Protein AF-V5GX13-F1 (afdb_monomer_lite)

Radius of gyration: 26.78 Å; chains: 1; bounding box: 47×74×69 Å

Foldseek 3Di:
DDPPVVVVVLVVVLVVQVPPDPDPDDPSDDPPPPPPPPDDDDDDDPDPDPDPDDDDDPDDDDDVVVVPPPPPPPPVVVVVPPPCDPPDPLLDDDPVNVVVLVVCCVVQVVDPVSNVLSVLLVVLLVCLLCLVVVPVVDPPCNVVSVVVNVVSVVVCVVVVRDHDCSSVD

Structure (mmCIF, N/CA/C/O backbone):
data_AF-V5GX13-F1
#
_entry.id   AF-V5GX13-F1
#
loop_
_atom_site.group_PDB
_atom_site.id
_atom_site.type_symbol
_atom_site.label_atom_id
_atom_site.label_alt_id
_atom_site.label_comp_id
_atom_site.label_asym_id
_atom_site.label_entity_id
_atom_site.label_seq_id
_atom_site.pdbx_PDB_ins_code
_atom_site.Cartn_x
_atom_site.Cartn_y
_atom_site.Cartn_z
_atom_site.occupancy
_atom_site.B_iso_or_equiv
_atom_site.auth_seq_id
_atom_site.auth_comp_id
_atom_site.auth_asym_id
_atom_site.auth_atom_id
_atom_site.pdbx_PDB_model_num
ATOM 1 N N . VAL A 1 1 ? 31.545 31.799 19.865 1.00 41.53 1 VAL A N 1
ATOM 2 C CA . VAL A 1 1 ? 30.986 33.167 19.862 1.00 41.53 1 VAL A CA 1
ATOM 3 C C . VAL A 1 1 ? 29.499 33.003 20.093 1.00 41.53 1 VAL A C 1
ATOM 5 O O . VAL A 1 1 ? 28.864 32.338 19.288 1.00 41.53 1 VAL A O 1
ATOM 8 N N . ALA A 1 2 ? 29.009 33.396 21.268 1.00 42.44 2 ALA A N 1
ATOM 9 C CA . ALA A 1 2 ? 27.602 33.250 21.622 1.00 42.44 2 ALA A CA 1
ATOM 10 C C . ALA A 1 2 ? 26.800 34.301 20.849 1.00 42.44 2 ALA A C 1
ATOM 12 O O . ALA A 1 2 ? 27.138 35.479 20.905 1.00 42.44 2 ALA A O 1
ATOM 13 N N . ASP A 1 3 ? 25.784 33.855 20.116 1.00 53.47 3 ASP A N 1
ATOM 14 C CA . ASP A 1 3 ? 24.872 34.690 19.332 1.00 53.47 3 ASP A CA 1
ATOM 15 C C . ASP A 1 3 ? 23.857 35.364 20.276 1.00 53.47 3 ASP A C 1
ATOM 17 O O . ASP A 1 3 ? 22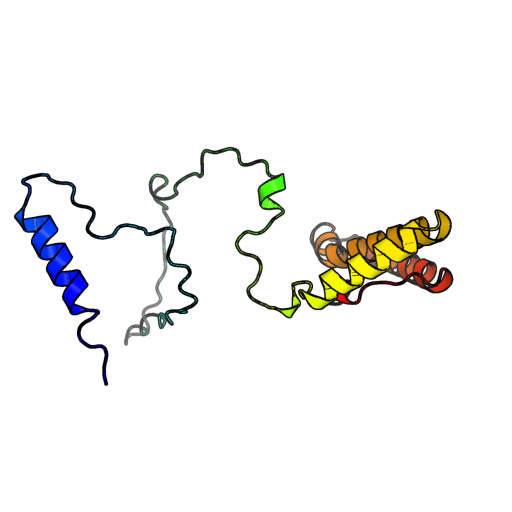.676 35.029 20.319 1.00 53.47 3 ASP A O 1
ATOM 21 N N . GLY A 1 4 ? 24.375 36.210 21.172 1.00 54.03 4 GLY A N 1
ATOM 22 C CA . GLY A 1 4 ? 23.602 36.917 22.196 1.00 54.03 4 GLY A CA 1
ATOM 23 C C . GLY A 1 4 ? 22.829 38.124 21.659 1.00 54.03 4 GLY A C 1
ATOM 24 O O . GLY A 1 4 ? 21.937 38.613 22.344 1.00 54.03 4 GLY A O 1
ATOM 25 N N . ASP A 1 5 ? 23.129 38.565 20.435 1.00 55.28 5 ASP A N 1
ATOM 26 C CA . ASP A 1 5 ? 22.542 39.769 19.832 1.00 55.28 5 ASP A CA 1
ATOM 27 C C . ASP A 1 5 ? 21.218 39.499 19.113 1.00 55.28 5 ASP A C 1
ATOM 29 O O . ASP A 1 5 ? 20.381 40.392 18.990 1.00 55.28 5 ASP A O 1
ATOM 33 N N . GLN A 1 6 ? 20.969 38.261 18.680 1.00 59.06 6 GLN A N 1
ATOM 34 C CA . GLN A 1 6 ? 19.770 37.951 17.899 1.00 59.06 6 GLN A CA 1
ATOM 35 C C . GLN A 1 6 ? 18.479 38.027 18.729 1.00 59.06 6 GLN A C 1
ATOM 37 O O . GLN A 1 6 ? 17.411 38.305 18.190 1.00 59.06 6 GLN A O 1
ATOM 42 N N . GLY A 1 7 ? 18.578 37.823 20.048 1.00 58.56 7 GLY A N 1
ATOM 43 C CA . GLY A 1 7 ? 17.458 38.013 20.969 1.00 58.56 7 GLY A CA 1
ATOM 44 C C . GLY A 1 7 ? 17.131 39.484 21.231 1.00 58.56 7 GLY A C 1
ATOM 45 O O . GLY A 1 7 ? 15.966 39.801 21.436 1.00 58.56 7 GLY A O 1
ATOM 46 N N . LEU A 1 8 ? 18.130 40.373 21.199 1.00 66.81 8 LEU A N 1
ATOM 47 C CA . LEU A 1 8 ? 17.971 41.798 21.513 1.00 66.81 8 LEU A CA 1
ATOM 48 C C . LEU A 1 8 ? 17.324 42.575 20.360 1.00 66.81 8 LEU A C 1
ATOM 50 O O . LEU A 1 8 ? 16.446 43.395 20.607 1.00 66.81 8 LEU A O 1
ATOM 54 N N . ALA A 1 9 ? 17.652 42.219 19.115 1.00 69.69 9 ALA A N 1
ATOM 55 C CA . ALA A 1 9 ? 17.077 42.844 17.922 1.00 69.69 9 ALA A CA 1
ATOM 56 C C . ALA A 1 9 ? 15.538 42.744 17.858 1.00 69.69 9 ALA A C 1
ATOM 58 O O . ALA A 1 9 ? 14.874 43.669 17.400 1.00 69.69 9 ALA A O 1
ATOM 59 N N . PHE A 1 10 ? 14.957 41.648 18.364 1.00 67.88 10 PHE A N 1
ATOM 60 C CA . PHE A 1 10 ? 13.501 41.486 18.452 1.00 67.88 10 PHE A CA 1
ATOM 61 C C . PHE A 1 10 ? 12.858 42.494 19.415 1.00 67.88 10 PHE A C 1
ATOM 63 O O . PHE A 1 10 ? 11.779 43.023 19.143 1.00 67.88 10 PHE A O 1
ATOM 70 N N . PHE A 1 11 ? 13.504 42.754 20.555 1.00 75.62 11 PHE A N 1
ATOM 71 C CA . PHE A 1 11 ? 12.987 43.711 21.530 1.00 75.62 11 PHE A CA 1
ATOM 72 C C . PHE A 1 11 ? 13.096 45.141 21.007 1.00 75.62 11 PHE A C 1
ATOM 74 O O . PHE A 1 11 ? 12.146 45.902 21.182 1.00 75.62 11 PHE A O 1
ATOM 81 N N . ASP A 1 12 ? 14.185 45.473 20.312 1.00 77.25 12 ASP A N 1
ATOM 82 C CA . ASP A 1 12 ? 14.349 46.776 19.663 1.00 77.25 12 ASP A CA 1
ATOM 83 C C . ASP A 1 12 ? 13.248 47.019 18.612 1.00 77.25 12 ASP A C 1
ATOM 85 O O . ASP A 1 12 ? 12.600 48.066 18.631 1.00 77.25 12 ASP A O 1
ATOM 89 N N . GLU A 1 13 ? 12.937 46.017 17.778 1.00 71.94 13 GLU A N 1
ATOM 90 C CA . GLU A 1 13 ? 11.855 46.083 16.780 1.00 71.94 13 GLU A CA 1
ATOM 91 C C . GLU A 1 13 ? 10.467 46.243 17.432 1.00 71.94 13 GLU A C 1
ATOM 93 O O . GLU A 1 13 ? 9.626 47.014 16.962 1.00 71.94 13 GLU A O 1
ATOM 98 N N . CYS A 1 14 ? 10.219 45.555 18.553 1.00 70.31 14 CYS A N 1
ATOM 99 C CA . CYS A 1 14 ? 8.971 45.699 19.307 1.00 70.31 14 CYS A CA 1
ATOM 100 C C . CYS A 1 14 ? 8.823 47.098 19.918 1.00 70.31 14 CYS A C 1
ATOM 102 O O . CYS A 1 14 ? 7.723 47.653 19.913 1.00 70.31 14 CYS A O 1
ATOM 104 N N . ILE A 1 15 ? 9.911 47.665 20.448 1.00 74.88 15 ILE A N 1
ATOM 105 C CA . ILE A 1 15 ? 9.920 49.010 21.035 1.00 74.88 15 ILE A CA 1
ATOM 106 C C . ILE A 1 15 ? 9.646 50.058 19.951 1.00 74.88 15 ILE A C 1
ATOM 108 O O . ILE A 1 15 ? 8.826 50.952 20.167 1.00 74.88 15 ILE A O 1
ATOM 112 N N . GLU A 1 16 ? 10.257 49.920 18.772 1.00 71.88 16 GLU A N 1
ATOM 113 C CA . GLU A 1 16 ? 10.028 50.815 17.634 1.00 71.88 16 GLU A CA 1
ATOM 114 C C . GLU A 1 16 ? 8.569 50.757 17.143 1.00 71.88 16 GLU A C 1
ATOM 116 O O . GLU A 1 16 ? 7.937 51.798 16.947 1.00 71.88 16 GLU A O 1
ATOM 121 N N . LYS A 1 17 ? 7.981 49.553 17.046 1.00 66.94 17 LYS A N 1
ATOM 122 C CA . LYS A 1 17 ? 6.566 49.357 16.665 1.00 66.94 17 LYS A CA 1
ATOM 123 C C . LYS A 1 17 ? 5.579 49.975 17.664 1.00 66.94 17 LYS A C 1
ATOM 125 O O . LYS A 1 17 ? 4.521 50.443 17.252 1.00 66.94 17 LYS A O 1
ATOM 130 N N . ILE A 1 18 ? 5.908 49.983 18.958 1.00 65.88 18 ILE A N 1
ATOM 131 C CA . ILE A 1 18 ? 5.067 50.580 20.012 1.00 65.88 18 ILE A CA 1
ATOM 132 C C . ILE A 1 18 ? 5.207 52.109 20.042 1.00 65.88 18 ILE A C 1
ATOM 134 O O . ILE A 1 18 ? 4.234 52.803 20.323 1.00 65.88 18 ILE A O 1
ATOM 138 N N . GLY A 1 19 ? 6.396 52.643 19.749 1.00 61.94 19 GLY A N 1
ATOM 139 C CA . GLY A 1 19 ? 6.674 54.079 19.838 1.00 61.94 19 GLY A CA 1
ATOM 140 C C . GLY A 1 19 ? 6.063 54.935 18.724 1.00 61.94 19 GLY A C 1
ATOM 141 O O . GLY A 1 19 ? 5.969 56.149 18.892 1.00 61.94 19 GLY A O 1
ATOM 142 N N . ASN A 1 20 ? 5.661 54.334 17.599 1.00 60.34 20 ASN A N 1
ATOM 143 C CA . ASN A 1 20 ? 5.332 55.083 16.383 1.00 60.34 20 ASN A CA 1
ATOM 144 C C . ASN A 1 20 ? 3.827 55.245 16.078 1.00 60.34 20 ASN A C 1
ATOM 146 O O . ASN A 1 20 ? 3.512 55.939 15.117 1.00 60.34 20 ASN A O 1
ATOM 150 N N . ASP A 1 21 ? 2.885 54.654 16.830 1.00 53.50 21 ASP A N 1
ATOM 151 C CA . ASP A 1 21 ? 1.460 54.836 16.492 1.00 53.50 21 ASP A CA 1
ATOM 152 C C . ASP A 1 21 ? 0.474 54.600 17.652 1.00 53.50 21 ASP A C 1
ATOM 154 O O . ASP A 1 21 ? 0.409 53.510 18.228 1.00 53.50 21 ASP A O 1
ATOM 158 N N . GLU A 1 22 ? -0.361 55.610 17.919 1.00 56.91 22 GLU A N 1
ATOM 159 C CA . GLU A 1 22 ? -1.518 55.610 18.831 1.00 56.91 22 GLU A CA 1
ATOM 160 C C . GLU A 1 22 ? -2.671 54.749 18.258 1.00 56.91 22 GLU A C 1
ATOM 162 O O . GLU A 1 22 ? -3.757 55.243 17.949 1.00 56.91 22 GLU A O 1
ATOM 167 N N . ALA A 1 23 ? -2.449 53.444 18.074 1.00 52.00 23 ALA A N 1
ATOM 168 C CA . ALA A 1 23 ? -3.469 52.501 17.607 1.00 52.00 23 ALA A CA 1
ATOM 169 C C . ALA A 1 23 ? -3.550 51.254 18.517 1.00 52.00 23 ALA A C 1
ATOM 171 O O . ALA A 1 23 ? -2.532 50.623 18.801 1.00 52.00 23 ALA A O 1
ATOM 172 N N . PRO A 1 24 ? -4.750 50.821 18.957 1.00 52.81 24 PRO A N 1
ATOM 173 C CA . PRO A 1 24 ? -4.907 49.831 20.030 1.00 52.81 24 PRO A CA 1
ATOM 174 C C . PRO A 1 24 ? -4.731 48.361 19.594 1.00 52.81 24 PRO A C 1
ATOM 176 O O . PRO A 1 24 ? -5.173 47.455 20.300 1.00 52.81 24 PRO A O 1
ATOM 179 N N . THR A 1 25 ? -4.110 48.074 18.445 1.00 56.03 25 THR A N 1
ATOM 180 C CA . THR A 1 25 ? -3.977 46.693 17.938 1.00 56.03 25 THR A CA 1
ATOM 181 C C . THR A 1 25 ? -2.635 46.425 17.259 1.00 56.03 25 THR A C 1
ATOM 183 O O . THR A 1 25 ? -2.590 45.990 16.109 1.00 56.03 25 THR A O 1
ATOM 186 N N . HIS A 1 26 ? -1.528 46.632 17.968 1.00 57.22 26 HIS A N 1
ATOM 187 C CA . HIS A 1 26 ? -0.219 46.164 17.508 1.00 57.22 26 HIS A CA 1
ATOM 188 C C . HIS A 1 26 ? -0.047 44.683 17.866 1.00 57.22 26 HIS A C 1
ATOM 190 O O . HIS A 1 26 ? 0.237 44.321 19.007 1.00 57.22 26 HIS A O 1
ATOM 196 N N . ARG A 1 27 ? -0.260 43.784 16.896 1.00 57.47 27 ARG A N 1
ATOM 197 C CA . ARG A 1 27 ? 0.142 42.373 17.032 1.00 57.47 27 ARG A CA 1
ATOM 198 C C . ARG A 1 27 ? 1.668 42.304 16.975 1.00 57.47 27 ARG A C 1
ATOM 200 O O . ARG A 1 27 ? 2.242 42.247 15.897 1.00 57.47 27 ARG A O 1
ATOM 207 N N . LEU A 1 28 ? 2.300 42.289 18.146 1.00 60.25 28 LEU A N 1
ATOM 208 C CA . LEU A 1 28 ? 3.759 42.178 18.294 1.00 60.25 28 LEU A CA 1
ATOM 209 C C . LEU A 1 28 ? 4.308 40.824 17.820 1.00 60.25 28 LEU A C 1
ATOM 211 O O . LEU A 1 28 ? 5.485 40.698 17.514 1.00 60.25 28 LEU A O 1
ATOM 215 N N . ILE A 1 29 ? 3.444 39.810 17.758 1.00 56.44 29 ILE A N 1
ATOM 216 C CA . ILE A 1 29 ? 3.785 38.470 17.291 1.00 56.44 29 ILE A CA 1
ATOM 217 C C . ILE A 1 29 ? 3.041 38.243 15.979 1.00 56.44 29 ILE A C 1
ATOM 219 O O . ILE A 1 29 ? 1.838 37.954 15.962 1.00 56.44 29 ILE A O 1
ATOM 223 N N . GLU A 1 30 ? 3.760 38.384 14.872 1.00 58.72 30 GLU A N 1
ATOM 224 C CA . GLU A 1 30 ? 3.298 37.893 13.582 1.00 58.72 30 GLU A CA 1
ATOM 225 C C . GLU A 1 30 ? 3.439 36.366 13.595 1.00 58.72 30 GLU A C 1
ATOM 227 O O . GLU A 1 30 ? 4.505 35.814 13.870 1.00 58.72 30 GLU A O 1
ATOM 232 N N . LEU A 1 31 ? 2.328 35.654 13.378 1.00 53.59 31 LEU A N 1
ATOM 233 C CA . LEU A 1 31 ? 2.339 34.201 13.229 1.00 53.59 31 LEU A CA 1
ATOM 234 C C . LEU A 1 31 ? 2.954 33.894 11.858 1.00 53.59 31 LEU A C 1
ATOM 236 O O . LEU A 1 31 ? 2.241 33.645 10.884 1.00 53.59 31 LEU A O 1
ATOM 240 N N . ASP A 1 32 ? 4.276 33.993 11.757 1.00 49.19 32 ASP A N 1
ATOM 241 C CA . ASP A 1 32 ? 4.973 33.770 10.504 1.00 49.19 32 ASP A CA 1
ATOM 242 C C . ASP A 1 32 ? 4.762 32.331 10.046 1.00 49.19 32 ASP A C 1
ATOM 244 O O . ASP A 1 32 ? 5.369 31.373 10.524 1.00 49.19 32 ASP A O 1
ATOM 248 N N . SER A 1 33 ? 3.902 32.183 9.044 1.00 47.66 33 SER A N 1
ATOM 249 C CA . SER A 1 33 ? 3.657 30.923 8.343 1.00 47.66 33 SER A CA 1
ATOM 250 C C . SER A 1 33 ? 4.852 30.452 7.492 1.00 47.66 33 SER A C 1
ATOM 252 O O . SER A 1 33 ? 4.726 29.488 6.734 1.00 47.66 33 SER A O 1
ATOM 254 N N . VAL A 1 34 ? 6.016 31.107 7.606 1.00 46.78 34 VAL A N 1
ATOM 255 C CA . VAL A 1 34 ? 7.179 30.919 6.723 1.00 46.78 34 VAL A CA 1
ATOM 256 C C . VAL A 1 34 ? 8.488 30.654 7.484 1.00 46.78 34 VAL A C 1
ATOM 258 O O . VAL A 1 34 ? 9.556 30.636 6.888 1.00 46.78 34 VAL A O 1
ATOM 261 N N . HIS A 1 35 ? 8.445 30.286 8.765 1.00 45.91 35 HIS A N 1
ATOM 262 C CA . HIS A 1 35 ? 9.615 29.687 9.414 1.00 45.91 35 HIS A CA 1
ATOM 263 C C . HIS A 1 35 ? 9.478 28.164 9.457 1.00 45.91 35 HIS A C 1
ATOM 265 O O . HIS A 1 35 ? 8.978 27.577 10.414 1.00 45.91 35 HIS A O 1
ATOM 271 N N . LYS A 1 36 ? 9.983 27.501 8.407 1.00 51.31 36 LYS A N 1
ATOM 272 C CA . LYS A 1 36 ? 10.411 26.092 8.467 1.00 51.31 36 LYS A CA 1
ATOM 273 C C . LYS A 1 36 ? 11.646 25.982 9.364 1.00 51.31 36 LYS A C 1
ATOM 275 O O . LYS A 1 36 ? 12.742 25.684 8.900 1.00 51.31 36 LYS A O 1
ATOM 280 N N . SER A 1 37 ? 11.479 26.285 10.641 1.00 51.00 37 SER A N 1
ATOM 281 C CA . SER A 1 37 ? 12.477 25.959 11.637 1.00 51.00 37 SER A CA 1
ATOM 282 C C . SER A 1 37 ? 12.250 24.501 12.023 1.00 51.00 37 SER A C 1
ATOM 284 O O . SER A 1 37 ? 11.310 24.191 12.746 1.00 51.00 37 SER A O 1
ATOM 286 N N . ASP A 1 38 ? 13.120 23.597 11.562 1.00 53.44 38 ASP A N 1
ATOM 287 C CA . ASP A 1 38 ? 13.242 22.221 12.089 1.00 53.44 38 ASP A CA 1
ATOM 288 C C . ASP A 1 38 ? 13.755 22.213 13.552 1.00 53.44 38 ASP A C 1
ATOM 290 O O . ASP A 1 38 ? 14.146 21.182 14.104 1.00 53.44 38 ASP A O 1
ATOM 294 N N . ARG A 1 39 ? 13.781 23.374 14.219 1.00 55.22 39 ARG A N 1
ATOM 295 C CA . ARG A 1 39 ? 14.140 23.500 15.623 1.00 55.22 39 ARG A CA 1
ATOM 296 C C . ARG A 1 39 ? 12.964 23.039 16.470 1.00 55.22 39 ARG A C 1
ATOM 298 O O . ARG A 1 39 ? 12.048 23.793 16.783 1.00 55.22 39 ARG A O 1
ATOM 305 N N . THR A 1 40 ? 13.024 21.775 16.865 1.00 65.25 40 THR A N 1
ATOM 306 C CA . THR A 1 40 ? 12.149 21.240 17.905 1.00 65.25 40 THR A CA 1
ATOM 307 C C . THR A 1 40 ? 12.478 21.963 19.210 1.00 65.25 40 THR A C 1
ATOM 309 O O . THR A 1 40 ? 13.568 21.796 19.756 1.00 65.25 40 THR A O 1
ATOM 312 N N . VAL A 1 41 ? 11.566 22.803 19.696 1.00 62.84 41 VAL A N 1
ATOM 313 C CA . VAL A 1 41 ? 11.669 23.377 21.041 1.00 62.84 41 VAL A CA 1
ATOM 314 C C . VAL A 1 41 ? 11.123 22.333 22.004 1.00 62.84 41 VAL A C 1
ATOM 316 O O . VAL A 1 41 ? 9.941 21.997 21.962 1.00 62.84 41 VAL A O 1
ATOM 319 N N . PHE A 1 42 ? 11.999 21.774 22.835 1.00 54.97 42 PHE A N 1
ATOM 320 C CA . PHE A 1 42 ? 11.593 20.843 23.877 1.00 54.97 42 PHE A CA 1
ATOM 321 C C . PHE A 1 42 ? 10.956 21.649 25.009 1.00 54.97 42 PHE A C 1
ATOM 323 O O . PHE A 1 42 ? 11.653 22.255 25.821 1.00 54.97 42 PHE A O 1
ATOM 330 N N . VAL A 1 43 ? 9.627 21.715 25.023 1.00 71.31 43 VAL A N 1
ATOM 331 C CA . VAL A 1 43 ? 8.887 22.279 26.152 1.00 71.31 43 VAL A CA 1
ATOM 332 C C . VAL A 1 43 ? 8.779 21.174 27.189 1.00 71.31 43 VAL A C 1
ATOM 334 O O . VAL A 1 43 ? 8.109 20.166 26.961 1.00 71.31 43 VAL A O 1
ATOM 337 N N . LEU A 1 44 ? 9.492 21.333 28.301 1.00 73.44 44 LEU A N 1
ATOM 338 C CA . LEU A 1 44 ? 9.349 20.426 29.431 1.00 73.44 44 LEU A CA 1
ATOM 339 C C . LEU A 1 44 ? 7.907 20.514 29.949 1.00 73.44 44 LEU A C 1
ATOM 341 O O . LEU A 1 44 ? 7.348 21.616 29.985 1.00 73.44 44 LEU A O 1
ATOM 345 N N . PRO A 1 45 ? 7.288 19.382 30.333 1.00 69.94 45 PRO A N 1
ATOM 346 C CA . PRO A 1 45 ? 6.036 19.446 31.066 1.00 69.94 45 PRO A CA 1
ATOM 347 C C . PRO A 1 45 ? 6.238 20.337 32.302 1.00 69.94 45 PRO A C 1
ATOM 349 O O . PRO A 1 45 ? 7.335 20.325 32.873 1.00 69.94 45 PRO A O 1
ATOM 352 N N . PRO A 1 46 ? 5.226 21.129 32.696 1.00 71.88 46 PRO A N 1
ATOM 353 C CA . PRO A 1 46 ? 5.312 21.924 33.913 1.00 71.88 46 PRO A CA 1
ATOM 354 C C . PRO A 1 46 ? 5.714 21.019 35.080 1.00 71.88 46 PRO A C 1
ATOM 356 O O . PRO A 1 46 ? 5.260 19.873 35.160 1.00 71.88 46 PRO A O 1
ATOM 359 N N . GLU A 1 47 ? 6.594 21.515 35.952 1.00 75.06 47 GLU A N 1
ATOM 360 C CA . GLU A 1 47 ? 6.987 20.759 37.138 1.00 75.06 47 GLU A CA 1
ATOM 361 C C . GLU A 1 47 ? 5.735 20.395 37.950 1.00 75.06 47 GLU A C 1
ATOM 363 O O . GLU A 1 47 ? 4.844 21.238 38.112 1.00 75.06 47 GLU A O 1
ATOM 368 N N . PRO A 1 48 ? 5.625 19.144 38.434 1.00 64.50 48 PRO A N 1
ATOM 369 C CA . PRO A 1 48 ? 4.501 18.752 39.268 1.00 64.50 48 PRO A CA 1
ATOM 370 C C . PRO A 1 48 ? 4.488 19.627 40.525 1.00 64.50 48 PRO A C 1
ATOM 372 O O . PRO A 1 48 ? 5.533 19.851 41.141 1.00 64.50 48 PRO A O 1
ATOM 375 N N . SER A 1 49 ? 3.310 20.125 40.909 1.00 63.16 49 SER A N 1
ATOM 376 C CA . SER A 1 49 ? 3.153 20.899 42.139 1.00 63.16 49 SER A CA 1
ATOM 377 C C . SER A 1 49 ? 3.728 20.116 43.329 1.00 63.16 49 SER A C 1
ATOM 379 O O . SER A 1 49 ? 3.506 18.908 43.435 1.00 63.16 49 SER A O 1
ATOM 381 N N . PRO A 1 50 ? 4.442 20.769 44.263 1.00 63.88 50 PRO A N 1
ATOM 382 C CA . PRO A 1 50 ? 5.121 20.097 45.378 1.00 63.88 50 PRO A CA 1
ATOM 383 C C . PRO A 1 50 ? 4.166 19.465 46.406 1.00 63.88 50 PRO A C 1
ATOM 385 O O . PRO A 1 50 ? 4.605 18.872 47.387 1.00 63.88 50 PRO A O 1
ATOM 388 N N . GLN A 1 51 ? 2.859 19.590 46.202 1.00 61.09 51 GLN A N 1
ATOM 389 C CA . GLN A 1 51 ? 1.816 19.002 47.024 1.00 61.09 51 GLN A CA 1
ATOM 390 C C . GLN A 1 51 ? 0.983 18.126 46.093 1.00 61.09 51 GLN A C 1
ATOM 392 O O . GLN A 1 51 ? 0.631 18.578 45.004 1.00 61.09 51 GLN A O 1
ATOM 397 N N . GLY A 1 52 ? 0.743 16.870 46.486 1.00 63.22 52 GLY A N 1
ATOM 398 C CA . GLY A 1 52 ? 0.025 15.838 45.723 1.00 63.22 52 GLY A CA 1
ATOM 399 C C . GLY A 1 52 ? -1.460 16.138 45.504 1.00 63.22 52 GLY A C 1
ATOM 400 O O . GLY A 1 52 ? -2.314 15.288 45.745 1.00 63.22 52 GLY A O 1
ATOM 401 N N . GLU A 1 53 ? -1.769 17.358 45.087 1.00 68.19 53 GLU A N 1
ATOM 402 C CA . GLU A 1 53 ? -3.096 17.816 44.737 1.00 68.19 53 GLU A CA 1
ATOM 403 C C . GLU A 1 53 ? -3.515 17.125 43.441 1.00 68.19 53 GLU A C 1
ATOM 405 O O . GLU A 1 53 ? -2.863 17.204 42.399 1.00 68.19 53 GLU A O 1
ATOM 410 N N . THR A 1 54 ? -4.610 16.377 43.530 1.00 67.88 54 THR A N 1
ATOM 411 C CA . THR A 1 54 ? -5.226 15.744 42.370 1.00 67.88 54 THR A CA 1
ATOM 412 C C . THR A 1 54 ? -5.998 16.817 41.615 1.00 67.88 54 THR A C 1
ATOM 414 O O . THR A 1 54 ? -6.981 17.352 42.125 1.00 67.88 54 THR A O 1
ATOM 417 N N . TYR A 1 55 ? -5.555 17.146 40.404 1.00 66.25 55 TYR A N 1
ATOM 418 C CA . TYR A 1 55 ? -6.278 18.065 39.531 1.00 66.25 55 TYR A CA 1
ATOM 419 C C . TYR A 1 55 ? -7.512 17.365 38.951 1.00 66.25 55 TYR A C 1
ATOM 421 O O . TYR A 1 55 ? -7.413 16.597 37.994 1.00 66.25 55 TYR A O 1
ATOM 429 N N . GLU A 1 56 ? -8.681 17.624 39.534 1.00 73.38 56 GLU A N 1
ATOM 430 C CA . GLU A 1 56 ? -9.967 17.165 39.011 1.00 73.38 56 GLU A CA 1
ATOM 431 C C . GLU A 1 56 ? -10.642 18.291 38.219 1.00 73.38 56 GLU A C 1
ATOM 433 O O . GLU A 1 56 ? -11.066 19.313 38.763 1.00 73.38 56 GLU A O 1
ATOM 438 N N . TYR A 1 57 ? -10.747 18.113 36.903 1.00 74.75 57 TYR A N 1
ATOM 439 C CA . TYR A 1 57 ? -11.519 19.019 36.059 1.00 74.75 57 TYR A CA 1
ATOM 440 C C . TYR A 1 57 ? -12.993 18.627 36.130 1.00 74.75 57 TYR A C 1
ATOM 442 O O . TYR A 1 57 ? -13.439 17.710 35.447 1.00 74.75 57 TYR A O 1
ATOM 450 N N . THR A 1 58 ? -13.763 19.344 36.948 1.00 76.31 58 THR A N 1
ATOM 451 C CA . THR A 1 58 ? -15.211 19.111 37.106 1.00 76.31 58 THR A CA 1
ATOM 452 C C . THR A 1 58 ? -16.010 19.431 35.842 1.00 76.31 58 THR A C 1
ATOM 454 O O . THR A 1 58 ? -17.109 18.917 35.646 1.00 76.31 58 THR A O 1
ATOM 457 N N . HIS A 1 59 ? -15.468 20.282 34.972 1.00 75.00 59 HI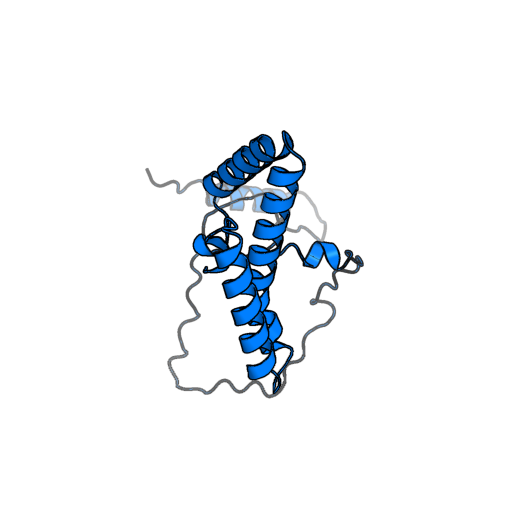S A N 1
ATOM 458 C CA . HIS A 1 59 ? -16.088 20.668 33.716 1.00 75.00 59 HIS A CA 1
ATOM 459 C C . HIS A 1 59 ? -15.021 21.054 32.691 1.00 75.00 59 HIS A C 1
ATOM 461 O O . HIS A 1 59 ? -14.019 21.692 33.009 1.00 75.00 59 HIS A O 1
ATOM 467 N N . PHE A 1 60 ? -15.256 20.678 31.438 1.00 73.88 60 PHE A N 1
ATOM 468 C CA . PHE A 1 60 ? -14.400 21.027 30.312 1.00 73.88 60 PHE A CA 1
ATOM 469 C C . PHE A 1 60 ? -15.225 21.804 29.287 1.00 73.88 60 PHE A C 1
ATOM 471 O O . PHE A 1 60 ? -15.788 21.243 28.348 1.00 73.88 60 PHE A O 1
ATOM 478 N N . SER A 1 61 ? -15.336 23.112 29.509 1.00 76.50 61 SER A N 1
ATOM 479 C CA . SER A 1 61 ? -16.071 24.017 28.624 1.00 76.50 61 SER A CA 1
ATOM 480 C C . SER A 1 61 ? -15.098 24.705 27.676 1.00 76.50 61 SER A C 1
ATOM 482 O O . SER A 1 61 ? -14.417 25.661 28.042 1.00 76.50 61 SER A O 1
ATOM 484 N N . LEU A 1 62 ? -15.020 24.211 26.443 1.00 72.19 62 LEU A N 1
ATOM 485 C CA . LEU A 1 62 ? -14.234 24.850 25.392 1.00 72.19 62 LEU A CA 1
ATOM 486 C C . LEU A 1 62 ? -14.933 26.118 24.899 1.00 72.19 62 LEU A C 1
ATOM 488 O O . LEU A 1 62 ? -16.130 26.098 24.622 1.00 72.19 62 LEU A O 1
ATOM 492 N N . ASN A 1 63 ? -14.178 27.203 24.720 1.00 75.88 63 ASN A N 1
ATOM 493 C CA . ASN A 1 63 ? -14.687 28.394 24.048 1.00 75.88 63 ASN A CA 1
ATOM 494 C C . ASN A 1 63 ? -14.783 28.124 22.531 1.00 75.88 63 ASN A C 1
ATOM 496 O O . ASN A 1 63 ? -13.742 28.024 21.869 1.00 75.88 63 ASN A O 1
ATOM 500 N N . PRO A 1 64 ? -15.992 28.052 21.945 1.00 70.31 64 PRO A N 1
ATOM 501 C CA . PRO A 1 64 ? -16.153 27.743 20.529 1.00 70.31 64 PRO A CA 1
ATOM 502 C C . PRO A 1 64 ? -15.566 28.820 19.609 1.00 70.31 64 PRO A C 1
ATOM 504 O O . PRO A 1 64 ? -15.243 28.523 18.467 1.00 70.31 64 PRO A O 1
ATOM 507 N N . ALA A 1 65 ? -15.393 30.055 20.092 1.00 67.81 65 ALA A N 1
ATOM 508 C CA . ALA A 1 65 ? -14.766 31.128 19.323 1.00 67.81 65 ALA A CA 1
ATOM 509 C C . ALA A 1 65 ? -13.243 30.942 19.174 1.00 67.81 65 ALA A C 1
ATOM 511 O O . ALA A 1 65 ? -12.659 31.425 18.206 1.00 67.81 65 ALA A O 1
ATOM 512 N N . LEU A 1 66 ? -12.603 30.228 20.112 1.00 64.50 66 LEU A N 1
ATOM 513 C CA . LEU A 1 66 ? -11.178 29.867 20.045 1.00 64.50 66 LEU A CA 1
ATOM 514 C C . LEU A 1 66 ? -10.944 28.597 19.227 1.00 64.50 66 LEU A C 1
ATOM 516 O O . LEU A 1 66 ? -9.869 28.403 18.660 1.00 64.50 66 LEU A O 1
ATOM 520 N N . LEU A 1 67 ? -11.965 27.746 19.129 1.00 66.94 67 LEU A N 1
ATOM 521 C CA . LEU A 1 67 ? -12.010 26.666 18.159 1.00 66.94 67 LEU A CA 1
ATOM 522 C C . LEU A 1 67 ? -12.254 27.296 16.793 1.00 66.94 67 LEU A C 1
ATOM 524 O O . LEU A 1 67 ? -13.383 27.326 16.312 1.00 66.94 67 LEU A O 1
ATOM 528 N N . ALA A 1 68 ? -11.200 27.837 16.179 1.00 60.88 68 ALA A N 1
ATOM 529 C CA . ALA A 1 68 ? -11.245 28.332 14.814 1.00 60.88 68 ALA A CA 1
ATOM 530 C C . ALA A 1 68 ? -11.765 27.206 13.914 1.00 60.88 68 ALA A C 1
ATOM 532 O O . ALA A 1 68 ? -11.010 26.343 13.458 1.00 60.88 68 ALA A O 1
ATOM 533 N N . SER A 1 69 ? -13.081 27.182 13.687 1.00 54.22 69 SER A N 1
ATOM 534 C CA . SER A 1 69 ? -13.678 26.278 12.729 1.00 54.22 69 SER A CA 1
ATOM 535 C C . SER A 1 69 ? -12.991 26.628 11.423 1.00 54.22 69 SER A C 1
ATOM 537 O O . SER A 1 69 ? -13.030 27.771 10.958 1.00 54.22 69 SER A O 1
ATOM 539 N N . SER A 1 70 ? -12.257 25.675 10.857 1.00 54.47 70 SER A N 1
ATOM 540 C CA . SER A 1 70 ? -11.783 25.821 9.496 1.00 54.47 70 SER A CA 1
ATOM 541 C C . SER A 1 70 ? -13.029 25.747 8.618 1.00 54.47 70 SER A C 1
ATOM 543 O O . SER A 1 70 ? -13.342 24.716 8.036 1.00 54.47 70 SER A O 1
ATOM 545 N N . SER A 1 71 ? -13.775 26.852 8.558 1.00 49.69 71 SER A N 1
ATOM 546 C CA . SER A 1 71 ? -14.910 27.100 7.678 1.00 49.69 71 SER A CA 1
ATOM 547 C C . SER A 1 71 ? -14.394 27.326 6.259 1.00 49.69 71 SER A C 1
ATOM 549 O O . SER A 1 71 ? -14.647 28.325 5.592 1.00 49.69 71 SER A O 1
ATOM 551 N N . LYS A 1 72 ? -13.622 26.363 5.780 1.00 50.34 72 LYS A N 1
ATOM 552 C CA . LYS A 1 72 ? -13.579 26.006 4.381 1.00 50.34 72 LYS A CA 1
ATOM 553 C C . LYS A 1 72 ? -13.878 24.529 4.410 1.00 50.34 72 LYS A C 1
ATOM 555 O O . LYS A 1 72 ? -13.101 23.774 4.990 1.00 50.34 72 LYS A O 1
ATOM 560 N N . ARG A 1 73 ? -14.999 24.136 3.801 1.00 48.09 73 ARG A N 1
ATOM 561 C CA . ARG A 1 73 ? -15.245 22.759 3.371 1.00 48.09 73 ARG A CA 1
ATOM 562 C C . ARG A 1 73 ? -14.075 22.347 2.472 1.00 48.09 73 ARG A C 1
ATOM 564 O O . ARG A 1 73 ? -14.145 22.432 1.252 1.00 48.09 73 ARG A O 1
ATOM 571 N N . ARG A 1 74 ? -12.941 22.003 3.073 1.00 45.81 74 ARG A N 1
ATOM 572 C CA . ARG A 1 74 ? -11.832 21.364 2.394 1.00 45.81 74 ARG A CA 1
ATOM 573 C C . ARG A 1 74 ? -12.352 19.970 2.145 1.00 45.81 74 ARG A C 1
ATOM 575 O O . ARG A 1 74 ? -12.600 19.235 3.095 1.00 45.81 74 ARG A O 1
ATOM 582 N N . ASN A 1 75 ? -12.603 19.684 0.872 1.00 43.31 75 ASN A N 1
ATOM 583 C CA . ASN A 1 75 ? -12.871 18.358 0.340 1.00 43.31 75 ASN A CA 1
ATOM 584 C C . ASN A 1 75 ? -12.221 17.306 1.247 1.00 43.31 75 ASN A C 1
ATOM 586 O O . ASN A 1 75 ? -11.006 17.343 1.438 1.00 43.31 75 ASN A O 1
ATOM 590 N N . HIS A 1 76 ? -13.003 16.391 1.824 1.00 46.78 76 HIS A N 1
ATOM 591 C CA . HIS A 1 76 ? -12.480 15.354 2.725 1.00 46.78 76 HIS A CA 1
ATOM 592 C C . HIS A 1 76 ? -11.369 14.504 2.070 1.00 46.78 76 HIS A C 1
ATOM 594 O O . HIS A 1 76 ? -10.578 13.876 2.763 1.00 46.78 76 HIS A O 1
ATOM 600 N N . LEU A 1 77 ? -11.229 14.567 0.741 1.00 46.72 77 LEU A N 1
ATOM 601 C CA . LEU A 1 77 ? -10.113 14.002 -0.020 1.00 46.72 77 LEU A CA 1
ATOM 602 C C . LEU A 1 77 ? -8.756 14.681 0.251 1.00 46.72 77 LEU A C 1
ATOM 604 O O . LEU A 1 77 ? -7.723 14.029 0.171 1.00 46.72 77 LEU A O 1
ATOM 608 N N . SER A 1 78 ? -8.726 15.968 0.606 1.00 43.72 78 SER A N 1
ATOM 609 C CA . SER A 1 78 ? -7.501 16.660 1.034 1.00 43.72 78 SER A CA 1
ATOM 610 C C . SER A 1 78 ? -7.103 16.298 2.467 1.00 43.72 78 SER A C 1
ATOM 612 O O . SER A 1 78 ? -5.934 16.408 2.807 1.00 43.72 78 SER A O 1
ATOM 614 N N . SER A 1 79 ? -8.055 15.835 3.287 1.00 44.38 79 SER A N 1
ATOM 615 C CA . SER A 1 79 ? -7.797 15.291 4.629 1.00 44.38 79 SER A CA 1
ATOM 616 C C . SER A 1 79 ? -7.241 13.863 4.594 1.00 44.38 79 SER A C 1
ATOM 618 O O . SER A 1 79 ? -6.684 13.412 5.591 1.00 44.38 79 SER A O 1
ATOM 620 N N . LEU A 1 80 ? -7.363 13.159 3.460 1.00 44.91 80 LEU A N 1
ATOM 621 C CA . LEU A 1 80 ? -6.672 11.885 3.218 1.00 44.91 80 LEU A CA 1
ATOM 622 C C . LEU A 1 80 ? -5.176 12.075 2.929 1.00 44.91 80 LEU A C 1
ATOM 624 O O . LEU A 1 80 ? -4.434 11.098 2.904 1.00 44.91 80 LEU A O 1
ATOM 628 N N . TYR A 1 81 ? -4.722 13.317 2.744 1.00 45.62 81 TYR A N 1
ATOM 629 C CA . TYR A 1 81 ? -3.317 13.671 2.888 1.00 45.62 81 TYR A CA 1
ATOM 630 C C . TYR A 1 81 ? -3.128 14.247 4.288 1.00 45.62 81 TYR A C 1
ATOM 632 O O . TYR A 1 81 ? -3.491 15.402 4.522 1.00 45.62 81 TYR A O 1
ATOM 640 N N . PRO A 1 82 ? -2.556 13.495 5.239 1.00 43.59 82 PRO A N 1
ATOM 641 C CA . PRO A 1 82 ? -2.231 14.071 6.525 1.00 43.59 82 PRO A CA 1
ATOM 642 C C . PRO A 1 82 ? -1.115 15.096 6.286 1.00 43.59 82 PRO A C 1
ATOM 644 O O . PRO A 1 82 ? 0.032 14.740 6.016 1.00 43.59 82 PRO A O 1
ATOM 647 N N . THR A 1 83 ? -1.429 16.389 6.387 1.00 51.38 83 THR A N 1
ATOM 648 C CA . THR A 1 83 ? -0.406 17.448 6.473 1.00 51.38 83 THR A CA 1
ATOM 649 C C . THR A 1 83 ? 0.297 17.455 7.832 1.00 51.38 83 THR A C 1
ATOM 651 O O . THR A 1 83 ? 1.217 18.235 8.039 1.00 51.38 83 THR A O 1
ATOM 654 N N . VAL A 1 84 ? -0.072 16.536 8.726 1.00 51.03 84 VAL A N 1
ATOM 655 C CA . VAL A 1 84 ? 0.714 16.119 9.890 1.00 51.03 84 VAL A 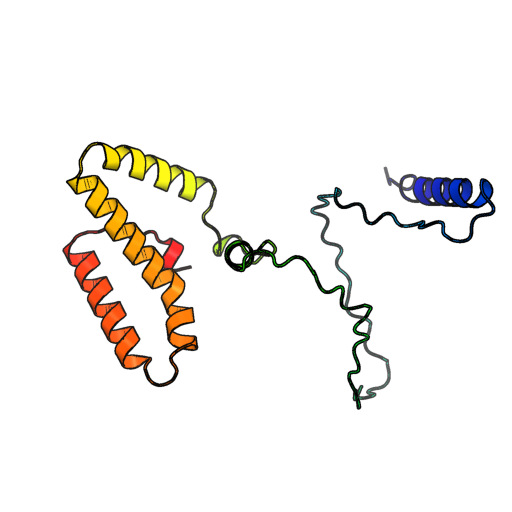CA 1
ATOM 656 C C . VAL A 1 84 ? 0.786 14.592 9.860 1.00 51.03 84 VAL A C 1
ATOM 658 O O . VAL A 1 84 ? 0.166 13.881 10.641 1.00 51.03 84 VAL A O 1
ATOM 661 N N . MET A 1 85 ? 1.454 14.064 8.836 1.00 49.66 85 MET A N 1
ATOM 662 C CA . MET A 1 85 ? 1.817 12.647 8.781 1.00 49.66 85 MET A CA 1
ATOM 663 C C . MET A 1 85 ? 2.796 12.340 9.925 1.00 49.66 85 MET A C 1
ATOM 665 O O . MET A 1 85 ? 3.634 13.200 10.211 1.00 49.66 85 MET A O 1
ATOM 669 N N . PRO A 1 86 ? 2.753 11.138 10.533 1.00 46.62 86 PRO A N 1
ATOM 670 C CA . PRO A 1 86 ? 3.613 10.790 11.661 1.00 46.62 86 PRO A CA 1
ATOM 671 C C . PRO A 1 86 ? 5.074 11.103 11.329 1.00 46.62 86 PRO A C 1
ATOM 673 O O . PRO A 1 86 ? 5.544 10.781 10.234 1.00 46.62 86 PRO A O 1
ATOM 676 N N . GLY A 1 87 ? 5.796 11.729 12.261 1.00 44.56 87 GLY A N 1
ATOM 677 C CA . GLY A 1 87 ? 7.215 12.067 12.099 1.00 44.56 87 GLY A CA 1
ATOM 678 C C . GLY A 1 87 ? 8.139 10.849 11.986 1.00 44.56 87 GLY A C 1
ATOM 679 O O . GLY A 1 87 ? 9.339 11.014 11.799 1.00 44.56 87 GLY A O 1
ATOM 680 N N . SER A 1 88 ? 7.600 9.627 12.082 1.00 51.28 88 SER A N 1
ATOM 681 C CA . SER A 1 88 ? 8.384 8.406 11.936 1.00 51.28 88 SER A CA 1
ATOM 682 C C . SER A 1 88 ? 8.768 8.182 10.466 1.00 51.28 88 SER A C 1
ATOM 684 O O . SER A 1 88 ? 7.886 7.976 9.624 1.00 51.28 88 SER A O 1
ATOM 686 N N . PRO A 1 89 ? 10.071 8.172 10.129 1.00 54.16 89 PRO A N 1
ATOM 687 C CA . PRO A 1 89 ? 10.540 7.928 8.768 1.00 54.16 89 PRO A CA 1
ATOM 688 C C . PRO A 1 89 ? 10.164 6.532 8.248 1.00 54.16 89 PRO A C 1
ATOM 690 O O . PRO A 1 89 ? 10.094 6.351 7.036 1.00 54.16 89 PRO A O 1
ATOM 693 N N . MET A 1 90 ? 9.861 5.567 9.130 1.00 56.50 90 MET A N 1
ATOM 694 C CA . MET A 1 90 ? 9.410 4.223 8.738 1.00 56.50 90 MET A CA 1
ATOM 695 C C . MET A 1 90 ? 8.027 4.218 8.083 1.00 56.50 90 MET A C 1
ATOM 697 O O . MET A 1 90 ? 7.793 3.422 7.180 1.00 56.50 90 MET A O 1
ATOM 701 N N . ALA A 1 91 ? 7.132 5.130 8.475 1.00 59.06 91 ALA A N 1
ATOM 702 C CA . ALA A 1 91 ? 5.770 5.185 7.939 1.00 59.06 91 ALA A CA 1
ATOM 703 C C . ALA A 1 91 ? 5.706 5.759 6.510 1.00 59.06 91 ALA A C 1
ATOM 705 O O . ALA A 1 91 ? 4.639 5.804 5.896 1.00 59.06 91 ALA A O 1
ATOM 706 N N . ARG A 1 92 ? 6.830 6.255 5.972 1.00 71.38 92 ARG A N 1
ATOM 707 C CA . ARG A 1 92 ? 6.891 6.868 4.644 1.00 71.38 92 ARG A CA 1
ATOM 708 C C . ARG A 1 92 ? 7.691 6.011 3.685 1.00 71.38 92 ARG A C 1
ATOM 710 O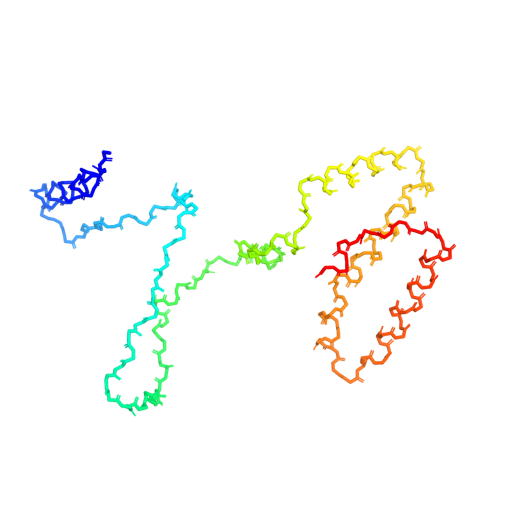 O . ARG A 1 92 ? 8.739 5.472 4.034 1.00 71.38 92 ARG A O 1
ATOM 717 N N . ARG A 1 93 ? 7.261 6.016 2.418 1.00 81.62 93 ARG A N 1
ATOM 718 C CA . ARG A 1 93 ? 8.184 5.659 1.345 1.00 81.62 93 ARG A CA 1
ATOM 719 C C . ARG A 1 93 ? 9.345 6.644 1.331 1.00 81.62 93 ARG A C 1
ATOM 721 O O . ARG A 1 93 ? 9.146 7.857 1.224 1.00 81.62 93 ARG A O 1
ATOM 728 N N . THR A 1 94 ? 10.560 6.123 1.380 1.00 86.62 94 THR A N 1
ATOM 729 C CA . THR A 1 94 ? 11.772 6.917 1.210 1.00 86.62 94 THR A CA 1
ATOM 730 C C . THR A 1 94 ? 11.846 7.468 -0.216 1.00 86.62 94 THR A C 1
ATOM 732 O O . THR A 1 94 ? 11.290 6.913 -1.168 1.00 86.62 94 THR A O 1
ATOM 735 N N . LYS A 1 95 ? 12.601 8.556 -0.414 1.00 87.31 95 LYS A N 1
ATOM 736 C CA . LYS A 1 95 ? 12.860 9.105 -1.759 1.00 87.31 95 LYS A CA 1
ATOM 737 C C . LYS A 1 95 ? 13.452 8.048 -2.701 1.00 87.31 95 LYS A C 1
ATOM 739 O O . LYS A 1 95 ? 13.178 8.076 -3.901 1.00 87.31 95 LYS A O 1
ATOM 744 N N . HIS A 1 96 ? 14.257 7.130 -2.162 1.00 89.25 96 HIS A N 1
ATOM 745 C CA . HIS A 1 96 ? 14.817 6.008 -2.907 1.00 89.25 96 HIS A CA 1
ATOM 746 C C . HIS A 1 96 ? 13.731 5.011 -3.337 1.00 89.25 96 HIS A C 1
ATOM 748 O O . HIS A 1 96 ? 13.647 4.697 -4.522 1.00 89.25 96 HIS A O 1
ATOM 754 N N . GLU A 1 97 ? 12.859 4.584 -2.421 1.00 88.94 97 GLU A N 1
ATOM 755 C CA . GLU A 1 97 ? 11.738 3.678 -2.715 1.00 88.94 97 GLU A CA 1
ATOM 756 C C . GLU A 1 97 ? 10.804 4.253 -3.780 1.00 88.94 97 GLU A C 1
ATOM 758 O O . GLU A 1 97 ? 10.471 3.567 -4.744 1.00 88.94 97 GLU A O 1
ATOM 763 N N . ILE A 1 98 ? 10.462 5.543 -3.679 1.00 90.06 98 ILE A N 1
ATOM 764 C CA . ILE A 1 98 ? 9.632 6.228 -4.680 1.00 90.06 98 ILE A CA 1
ATOM 765 C C . ILE A 1 98 ? 10.303 6.183 -6.056 1.00 90.06 98 ILE A C 1
ATOM 767 O O . ILE A 1 98 ? 9.679 5.789 -7.044 1.00 90.06 98 ILE A O 1
ATOM 771 N N . LYS A 1 99 ? 11.584 6.565 -6.139 1.00 92.50 99 LYS A N 1
ATOM 772 C CA . LYS A 1 99 ? 12.330 6.550 -7.405 1.00 92.50 99 LYS A CA 1
ATOM 773 C C . LYS A 1 99 ? 12.454 5.137 -7.978 1.00 92.50 99 LYS A C 1
ATOM 775 O O . LYS A 1 99 ? 12.325 4.966 -9.191 1.00 92.50 99 LYS A O 1
ATOM 780 N N . SER A 1 100 ? 12.693 4.137 -7.130 1.00 90.25 100 SER A N 1
ATOM 781 C CA . SER A 1 100 ? 12.796 2.731 -7.527 1.00 90.25 100 SER A CA 1
ATOM 782 C C . SER A 1 100 ? 11.473 2.217 -8.101 1.00 90.25 100 SER A C 1
ATOM 784 O O . SER A 1 100 ? 11.446 1.720 -9.229 1.00 90.25 100 SER A O 1
ATOM 786 N N . ALA A 1 101 ? 10.358 2.451 -7.399 1.00 89.88 101 ALA A N 1
ATOM 787 C CA . ALA A 1 101 ? 9.020 2.074 -7.846 1.00 89.88 101 ALA A CA 1
ATOM 788 C C . ALA A 1 101 ? 8.647 2.749 -9.177 1.00 89.88 101 ALA A C 1
ATOM 790 O O . ALA A 1 101 ? 8.187 2.086 -10.106 1.00 89.88 101 ALA A O 1
ATOM 791 N N . GLN A 1 102 ? 8.929 4.048 -9.328 1.00 92.81 102 GLN A N 1
ATOM 792 C CA . GLN A 1 102 ? 8.712 4.768 -10.590 1.00 92.81 102 GLN A CA 1
ATOM 793 C C . GLN A 1 102 ? 9.560 4.202 -11.737 1.00 92.81 102 GLN A C 1
ATOM 795 O O . GLN A 1 102 ? 9.082 4.074 -12.866 1.00 92.81 102 GLN A O 1
ATOM 800 N N . LYS A 1 103 ? 10.824 3.850 -11.471 1.00 94.00 103 LYS A N 1
ATOM 801 C CA . LYS A 1 103 ? 11.708 3.231 -12.467 1.00 94.00 103 LYS A CA 1
ATOM 802 C C . LYS A 1 103 ? 11.186 1.858 -12.892 1.00 94.00 103 LYS A C 1
ATOM 804 O O . LYS A 1 103 ? 11.224 1.557 -14.083 1.00 94.00 103 LYS A O 1
ATOM 809 N N . LEU A 1 104 ? 10.693 1.047 -11.953 1.00 91.62 104 LEU A N 1
ATOM 810 C CA . LEU A 1 104 ? 10.081 -0.250 -12.244 1.00 91.62 104 LEU A CA 1
ATOM 811 C C . LEU A 1 104 ? 8.804 -0.089 -13.079 1.00 91.62 104 LEU A C 1
ATOM 813 O O . LEU A 1 104 ? 8.699 -0.702 -14.137 1.00 91.62 104 LEU A O 1
ATOM 817 N N . ALA A 1 105 ? 7.899 0.806 -12.680 1.00 92.44 105 ALA A N 1
ATOM 818 C CA . ALA A 1 105 ? 6.665 1.089 -13.413 1.00 92.44 105 ALA A CA 1
ATOM 819 C C . ALA A 1 105 ? 6.935 1.491 -14.874 1.00 92.44 105 ALA A C 1
ATOM 821 O O . ALA A 1 105 ? 6.327 0.948 -15.794 1.00 92.44 105 ALA A O 1
ATOM 822 N N . ARG A 1 106 ? 7.922 2.370 -15.111 1.00 94.88 106 ARG A N 1
ATOM 823 C CA . ARG A 1 106 ? 8.344 2.769 -16.468 1.00 94.88 106 ARG A CA 1
ATOM 824 C C . ARG A 1 106 ? 8.874 1.602 -17.307 1.00 94.88 106 ARG A C 1
ATOM 826 O O . ARG A 1 106 ? 8.705 1.614 -18.522 1.00 94.88 106 ARG A O 1
ATOM 833 N N . LYS A 1 107 ? 9.523 0.606 -16.689 1.00 93.25 107 LYS A N 1
ATOM 834 C CA . LYS A 1 107 ? 9.953 -0.618 -17.389 1.00 93.25 107 LYS A CA 1
ATOM 835 C C . LYS A 1 107 ? 8.752 -1.494 -17.745 1.00 93.25 107 LYS A C 1
ATOM 837 O O . LYS A 1 107 ? 8.665 -1.951 -18.880 1.00 93.25 107 LYS A O 1
ATOM 842 N N . CYS A 1 108 ? 7.834 -1.690 -16.798 1.00 93.06 108 CYS A N 1
ATOM 843 C CA . CYS A 1 108 ? 6.641 -2.517 -16.975 1.00 93.06 108 CYS A CA 1
ATOM 844 C C . CYS A 1 108 ? 5.680 -1.951 -18.026 1.00 93.06 108 CYS A C 1
ATOM 846 O O . CYS A 1 108 ? 5.074 -2.724 -18.755 1.00 93.06 108 CYS A O 1
ATOM 848 N N . LEU A 1 109 ? 5.604 -0.623 -18.170 1.00 94.38 109 LEU A N 1
ATOM 849 C CA . LEU A 1 109 ? 4.747 0.057 -19.151 1.00 94.38 109 LEU A CA 1
ATOM 850 C C . LEU A 1 109 ? 4.977 -0.398 -20.606 1.00 94.38 109 LEU A C 1
ATOM 852 O O . LEU A 1 109 ? 4.090 -0.267 -21.441 1.00 94.38 109 LEU A O 1
ATOM 856 N N . ARG A 1 110 ? 6.154 -0.951 -20.922 1.00 92.81 110 ARG A N 1
ATOM 857 C CA . ARG A 1 110 ? 6.505 -1.423 -22.272 1.00 92.81 110 ARG A CA 1
ATOM 858 C C . ARG A 1 110 ? 5.728 -2.665 -22.719 1.00 92.81 110 ARG A C 1
ATOM 860 O O . ARG A 1 110 ? 5.751 -2.978 -23.903 1.00 92.81 110 ARG A O 1
ATOM 867 N N . SER A 1 111 ? 5.089 -3.386 -21.797 1.00 96.12 111 SER A N 1
ATOM 868 C CA . SER A 1 111 ? 4.271 -4.561 -22.100 1.00 96.12 111 SER A CA 1
ATOM 869 C C . SER A 1 111 ? 2.971 -4.510 -21.299 1.00 96.12 111 SER A C 1
ATOM 871 O O . SER A 1 111 ? 3.024 -4.321 -20.081 1.00 96.12 111 SER A O 1
ATOM 873 N N . PRO A 1 112 ? 1.804 -4.726 -21.932 1.00 95.69 112 PRO A N 1
ATOM 874 C CA . PRO A 1 112 ? 0.527 -4.723 -21.225 1.00 95.69 112 PRO A CA 1
ATOM 875 C C . PRO A 1 112 ? 0.477 -5.787 -20.119 1.00 95.69 112 PRO A C 1
ATOM 877 O O . PRO A 1 112 ? -0.065 -5.528 -19.047 1.00 95.69 112 PRO A O 1
ATOM 880 N N . GLU A 1 113 ? 1.107 -6.947 -20.324 1.00 93.50 113 GLU A N 1
ATOM 881 C CA . GLU A 1 113 ? 1.162 -8.022 -19.327 1.00 93.50 113 GLU A CA 1
ATOM 882 C C . GLU A 1 113 ? 2.013 -7.631 -18.108 1.00 93.50 113 GLU A C 1
ATOM 884 O O . GLU A 1 113 ? 1.601 -7.822 -16.961 1.00 93.50 113 GLU A O 1
ATOM 889 N N . LEU A 1 114 ? 3.190 -7.036 -18.333 1.00 92.75 114 LEU A N 1
ATOM 890 C CA . LEU A 1 114 ? 4.052 -6.566 -17.243 1.00 92.75 114 LEU A CA 1
ATOM 891 C C . LEU A 1 114 ? 3.413 -5.401 -16.488 1.00 92.75 114 LEU A C 1
ATOM 893 O O . LEU A 1 114 ? 3.512 -5.332 -15.262 1.00 92.75 114 LEU A O 1
ATOM 897 N N . TRP A 1 115 ? 2.740 -4.499 -17.203 1.00 94.50 115 TRP A N 1
ATOM 898 C CA . TRP A 1 115 ? 1.998 -3.403 -16.598 1.00 94.50 115 TRP A CA 1
ATOM 899 C C . TRP A 1 115 ? 0.850 -3.912 -15.722 1.00 94.50 115 TRP A C 1
ATOM 901 O O . TRP A 1 115 ? 0.738 -3.494 -14.570 1.00 94.50 115 TRP A O 1
ATOM 911 N N . ALA A 1 116 ? 0.073 -4.884 -16.209 1.00 93.62 116 ALA A N 1
ATOM 912 C CA . ALA A 1 116 ? -0.992 -5.517 -15.437 1.00 93.62 116 ALA A CA 1
ATOM 913 C C . ALA A 1 116 ? -0.460 -6.196 -14.164 1.00 93.62 116 ALA A C 1
ATOM 915 O O . ALA A 1 116 ? -1.017 -5.997 -13.084 1.00 93.62 116 ALA A O 1
ATOM 916 N N . ARG A 1 117 ? 0.661 -6.931 -14.248 1.00 91.75 117 ARG A N 1
ATOM 917 C CA . ARG A 1 117 ? 1.319 -7.518 -13.063 1.00 91.75 117 ARG A CA 1
ATOM 918 C C . ARG A 1 117 ? 1.789 -6.450 -12.073 1.00 91.75 117 ARG A C 1
ATOM 920 O O . ARG A 1 117 ? 1.582 -6.602 -10.872 1.00 91.75 117 ARG A O 1
ATOM 927 N N . CYS A 1 118 ? 2.389 -5.366 -12.564 1.00 92.00 118 CYS A N 1
ATOM 928 C CA . CYS A 1 118 ? 2.858 -4.252 -11.736 1.00 92.00 118 CYS A CA 1
ATOM 929 C C . CYS A 1 118 ? 1.703 -3.568 -10.986 1.00 92.00 118 CYS A C 1
ATOM 931 O O . CYS A 1 118 ? 1.812 -3.296 -9.788 1.00 92.00 118 CYS A O 1
ATOM 933 N N . LEU A 1 119 ? 0.587 -3.315 -11.676 1.00 92.62 119 LEU A N 1
ATOM 934 C CA . LEU A 1 119 ? -0.626 -2.767 -11.071 1.00 92.62 119 LEU A CA 1
ATOM 935 C C . LEU A 1 119 ? -1.214 -3.726 -10.038 1.00 92.62 119 LEU A C 1
ATOM 937 O O . LEU A 1 119 ? -1.485 -3.307 -8.917 1.00 92.62 119 LEU A O 1
ATOM 941 N N . SER A 1 120 ? -1.331 -5.013 -10.380 1.00 92.81 120 SER A N 1
ATOM 942 C CA . SER A 1 120 ? -1.833 -6.038 -9.463 1.00 92.81 120 SER A CA 1
ATOM 943 C C . SER A 1 120 ? -1.008 -6.095 -8.173 1.00 92.81 120 SER A C 1
ATOM 945 O O . SER A 1 120 ? -1.577 -6.015 -7.086 1.00 92.81 120 SER A O 1
ATOM 947 N N . GLY A 1 121 ? 0.327 -6.131 -8.262 1.00 91.94 121 GLY A N 1
ATOM 948 C CA . GLY A 1 121 ? 1.203 -6.089 -7.082 1.00 91.94 121 GLY A CA 1
ATOM 949 C C . GLY A 1 121 ? 0.996 -4.826 -6.238 1.00 91.94 121 GLY A C 1
ATOM 950 O O . GLY A 1 121 ? 0.880 -4.902 -5.018 1.00 91.94 121 GLY A O 1
ATOM 951 N N . THR A 1 122 ? 0.824 -3.673 -6.891 1.00 91.00 122 THR A N 1
ATOM 952 C CA . THR A 1 122 ? 0.551 -2.400 -6.203 1.00 91.00 122 THR A CA 1
ATOM 953 C C . THR A 1 122 ? -0.790 -2.424 -5.460 1.00 91.00 122 THR A C 1
ATOM 955 O O . THR A 1 122 ? -0.872 -1.946 -4.329 1.00 91.00 122 THR A O 1
ATOM 958 N N . CYS A 1 123 ? -1.836 -3.012 -6.050 1.00 91.94 123 CYS A N 1
ATOM 959 C CA . CYS A 1 123 ? -3.134 -3.185 -5.396 1.00 91.94 123 CYS A CA 1
ATOM 960 C C . CYS A 1 123 ? -3.045 -4.095 -4.163 1.00 91.94 123 CYS A C 1
ATOM 962 O O . CYS A 1 123 ? -3.663 -3.785 -3.147 1.00 91.94 123 CYS A O 1
ATOM 964 N N . HIS A 1 124 ? -2.249 -5.168 -4.217 1.00 92.38 124 HIS A N 1
ATOM 965 C CA . HIS A 1 124 ? -2.023 -6.028 -3.052 1.00 92.38 124 HIS A CA 1
ATOM 966 C C . HIS A 1 124 ? -1.308 -5.263 -1.933 1.00 92.38 124 HIS A C 1
ATOM 968 O O . HIS A 1 124 ? -1.778 -5.275 -0.800 1.00 92.38 124 HIS A O 1
ATOM 974 N N . THR A 1 125 ? -0.239 -4.518 -2.241 1.00 90.88 125 THR A N 1
ATOM 975 C CA . THR A 1 125 ? 0.430 -3.656 -1.251 1.00 90.88 125 THR A CA 1
ATOM 976 C C . THR A 1 125 ? -0.551 -2.667 -0.606 1.00 90.88 125 THR A C 1
ATOM 978 O O . THR A 1 125 ? -0.532 -2.499 0.610 1.00 90.88 125 THR A O 1
ATOM 981 N N . LEU A 1 126 ? -1.436 -2.036 -1.388 1.00 90.00 126 LEU A N 1
ATOM 982 C CA . LEU A 1 126 ? -2.463 -1.131 -0.855 1.00 90.00 126 LEU A CA 1
ATOM 983 C C . LEU A 1 126 ? -3.448 -1.843 0.073 1.00 90.00 126 LEU A C 1
ATOM 985 O O . LEU A 1 126 ? -3.747 -1.315 1.140 1.00 90.00 126 LEU A O 1
ATOM 989 N N . TYR A 1 127 ? -3.910 -3.037 -0.302 1.00 92.81 127 TYR A N 1
ATOM 990 C CA . TYR A 1 127 ? -4.800 -3.846 0.528 1.00 92.81 127 TYR A CA 1
ATOM 991 C C . TYR A 1 127 ? -4.177 -4.147 1.899 1.00 92.81 127 TYR A C 1
ATOM 993 O O . TYR A 1 127 ?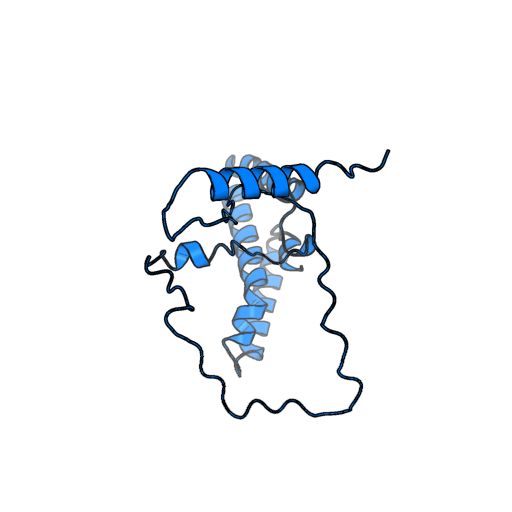 -4.822 -3.938 2.925 1.00 92.81 127 TYR A O 1
ATOM 1001 N N . PHE A 1 128 ? -2.910 -4.571 1.933 1.00 91.88 128 PHE A N 1
ATOM 1002 C CA . PHE A 1 128 ? -2.221 -4.872 3.190 1.00 91.88 128 PHE A CA 1
ATOM 1003 C C . PHE A 1 128 ? -1.893 -3.617 4.010 1.00 91.88 128 PHE A C 1
ATOM 1005 O O . PHE A 1 128 ? -1.994 -3.673 5.231 1.00 91.88 128 PHE A O 1
ATOM 1012 N N . MET A 1 129 ? -1.620 -2.469 3.373 1.00 89.44 129 MET A N 1
ATOM 1013 C CA . MET A 1 129 ? -1.462 -1.191 4.089 1.00 89.44 129 MET A CA 1
ATOM 1014 C C . MET A 1 129 ? -2.734 -0.768 4.843 1.00 89.44 129 MET A C 1
ATOM 1016 O O . MET A 1 129 ? -2.642 -0.186 5.919 1.00 89.44 129 MET A O 1
ATOM 1020 N N . ILE A 1 130 ? -3.924 -1.039 4.296 1.00 91.19 130 ILE A N 1
ATOM 1021 C CA . ILE A 1 130 ? -5.198 -0.668 4.941 1.00 91.19 130 ILE A CA 1
ATOM 1022 C C . ILE A 1 130 ? -5.776 -1.772 5.831 1.00 91.19 130 ILE A C 1
ATOM 1024 O O . ILE A 1 130 ? -6.758 -1.530 6.534 1.00 91.19 130 ILE A O 1
ATOM 1028 N N . LEU A 1 131 ? -5.198 -2.976 5.809 1.00 92.75 131 LEU A N 1
ATOM 1029 C CA . LEU A 1 131 ? -5.701 -4.140 6.537 1.00 92.75 131 LEU A CA 1
ATOM 1030 C C . LEU A 1 131 ? -5.882 -3.883 8.046 1.00 92.75 131 LEU A C 1
ATOM 1032 O O . LEU A 1 131 ? -6.949 -4.240 8.550 1.00 92.75 131 LEU A O 1
ATOM 1036 N N . PRO A 1 132 ? -4.947 -3.225 8.769 1.00 90.81 132 PRO A N 1
ATOM 1037 C CA . PRO A 1 132 ? -5.149 -2.907 10.185 1.00 90.81 132 PRO A CA 1
ATOM 1038 C C . PRO A 1 132 ? -6.402 -2.056 10.413 1.00 90.81 132 PRO A C 1
ATOM 1040 O O . PRO A 1 132 ? -7.238 -2.392 11.248 1.00 90.81 132 PRO A O 1
ATOM 1043 N N . SER A 1 133 ? -6.591 -1.013 9.601 1.00 90.88 133 SER A N 1
ATOM 1044 C CA . SER A 1 133 ? -7.779 -0.158 9.659 1.00 90.88 133 SER A CA 1
ATOM 1045 C C . SER A 1 133 ? -9.056 -0.935 9.340 1.00 90.88 133 SER A C 1
ATOM 1047 O O . SER A 1 133 ? -10.079 -0.728 9.989 1.00 90.88 133 SER A O 1
ATOM 1049 N N . MET A 1 134 ? -9.014 -1.856 8.370 1.00 91.31 134 MET A N 1
ATOM 1050 C CA . MET A 1 134 ? -10.164 -2.711 8.060 1.00 91.31 134 MET A CA 1
ATOM 1051 C C . MET A 1 134 ? -10.553 -3.605 9.239 1.00 91.31 134 MET A C 1
ATOM 1053 O O . MET A 1 134 ? -11.747 -3.764 9.488 1.00 91.31 134 MET A O 1
ATOM 1057 N N . LEU A 1 135 ? -9.579 -4.155 9.970 1.00 94.31 135 LEU A N 1
ATOM 1058 C CA . LEU A 1 135 ? -9.830 -4.949 11.175 1.00 94.31 135 LEU A CA 1
ATOM 1059 C C . LEU A 1 135 ? -10.442 -4.090 12.286 1.00 94.31 135 LEU A C 1
ATOM 1061 O O . LEU A 1 135 ? -11.461 -4.473 12.853 1.00 94.31 135 LEU A O 1
ATOM 1065 N N . SER A 1 136 ? -9.892 -2.898 12.540 1.00 91.12 136 SER A N 1
ATOM 1066 C CA . SER A 1 136 ? -10.413 -1.982 13.564 1.00 91.12 136 SER A CA 1
ATOM 1067 C C . SER A 1 136 ? -11.844 -1.507 13.288 1.00 91.12 136 SER A C 1
ATOM 1069 O O . SER A 1 136 ? -12.607 -1.291 14.225 1.00 91.12 136 SER A O 1
ATOM 1071 N N . LEU A 1 137 ? -12.226 -1.347 12.017 1.00 93.12 137 LEU A N 1
ATOM 1072 C CA . LEU A 1 137 ? -13.569 -0.902 11.624 1.00 93.12 137 LEU A CA 1
ATOM 1073 C C . LEU A 1 137 ? -14.611 -2.033 11.584 1.00 93.12 137 LEU A C 1
ATOM 1075 O O . LEU A 1 137 ? -15.806 -1.751 11.552 1.00 93.12 137 LEU A O 1
ATOM 1079 N N . ASN A 1 138 ? -14.188 -3.301 11.561 1.00 92.25 138 ASN A N 1
ATOM 1080 C CA . ASN A 1 138 ? -15.070 -4.459 11.382 1.00 92.25 138 ASN A CA 1
ATOM 1081 C C . ASN A 1 138 ? -14.959 -5.448 12.551 1.00 92.25 138 ASN A C 1
ATOM 1083 O O . ASN A 1 138 ? -14.678 -6.635 12.355 1.00 92.25 138 ASN A O 1
ATOM 1087 N N . VAL A 1 139 ? -15.214 -4.952 13.762 1.00 92.88 139 VAL A N 1
ATOM 1088 C CA . VAL A 1 139 ? -15.189 -5.757 14.990 1.00 92.88 139 VAL A CA 1
ATOM 1089 C C . VAL A 1 139 ? -16.171 -6.933 14.888 1.00 92.88 139 VAL A C 1
ATOM 1091 O O . VAL A 1 139 ? -17.317 -6.769 14.465 1.00 92.88 139 VAL A O 1
ATOM 1094 N N . GLY A 1 140 ? -15.716 -8.134 15.243 1.00 94.12 140 GLY A N 1
ATOM 1095 C CA . GLY A 1 140 ? -16.463 -9.391 15.138 1.00 94.12 140 GLY A CA 1
ATOM 1096 C C . GLY A 1 140 ? -16.367 -10.101 13.779 1.00 94.12 140 GLY A C 1
ATOM 1097 O O . GLY A 1 140 ? -16.913 -11.196 13.624 1.00 94.12 140 GLY A O 1
ATOM 1098 N N . LYS A 1 141 ? -15.689 -9.516 12.779 1.00 95.88 141 LYS A N 1
ATOM 1099 C CA . LYS A 1 141 ? -15.440 -10.129 11.454 1.00 95.88 141 LYS A CA 1
ATOM 1100 C C . LYS A 1 141 ? -13.957 -10.374 11.170 1.00 95.88 141 LYS A C 1
ATOM 1102 O O . LYS A 1 141 ? -13.589 -10.706 10.042 1.00 95.88 141 LYS A O 1
ATOM 1107 N N . GLU A 1 142 ? -13.102 -10.256 12.177 1.00 95.56 142 GLU A N 1
ATOM 1108 C CA . GLU A 1 142 ? -11.644 -10.302 12.059 1.00 95.56 142 GLU A CA 1
ATOM 1109 C C . GLU A 1 142 ? -11.182 -11.611 11.422 1.00 95.56 142 GLU A C 1
ATOM 1111 O O . GLU A 1 142 ? -10.389 -11.598 10.486 1.00 95.56 142 GLU A O 1
ATOM 1116 N N . LYS A 1 143 ? -11.740 -12.748 11.862 1.00 96.81 143 LYS A N 1
ATOM 1117 C CA . LYS A 1 143 ? -11.400 -14.072 11.320 1.00 96.81 143 LYS A CA 1
ATOM 1118 C C . LYS A 1 143 ? -11.642 -14.157 9.810 1.00 96.81 143 LYS A C 1
ATOM 1120 O O . LYS A 1 143 ? -10.785 -14.653 9.086 1.00 96.81 143 LYS A O 1
ATOM 1125 N N . ALA A 1 144 ? -12.794 -13.680 9.340 1.00 97.56 144 ALA A N 1
ATOM 1126 C CA . ALA A 1 144 ? -13.147 -13.729 7.923 1.00 97.56 144 ALA A CA 1
ATOM 1127 C C . ALA A 1 144 ? -12.238 -12.814 7.088 1.00 97.56 144 ALA A C 1
ATOM 1129 O O . ALA A 1 144 ? -11.756 -13.217 6.031 1.00 97.56 144 ALA A O 1
ATOM 1130 N N . ILE A 1 145 ? -11.950 -11.611 7.595 1.00 97.12 145 ILE A N 1
ATOM 1131 C CA . ILE A 1 145 ? -11.052 -10.648 6.944 1.00 97.12 145 ILE A CA 1
ATOM 1132 C C . ILE A 1 145 ? -9.624 -11.200 6.873 1.00 97.12 145 ILE A C 1
ATOM 1134 O O . ILE A 1 145 ? -8.999 -11.141 5.818 1.00 97.12 145 ILE A O 1
ATOM 1138 N N . LEU A 1 146 ? -9.116 -11.787 7.960 1.00 96.94 146 LEU A N 1
ATOM 1139 C CA . LEU A 1 146 ? -7.788 -12.405 7.995 1.00 96.94 146 LEU A CA 1
ATOM 1140 C C . LEU A 1 146 ? -7.689 -13.604 7.051 1.00 96.94 146 LEU A C 1
ATOM 1142 O O . LEU A 1 146 ? -6.682 -13.756 6.362 1.00 96.94 146 LEU A O 1
ATOM 1146 N N . GLN A 1 147 ? -8.733 -14.431 6.974 1.00 97.50 147 GLN A N 1
ATOM 1147 C CA . GLN A 1 147 ? -8.776 -15.548 6.035 1.00 97.50 147 GLN A CA 1
ATOM 1148 C C . GLN A 1 147 ? -8.747 -15.055 4.581 1.00 97.50 147 GLN A C 1
ATOM 1150 O O . GLN A 1 147 ? -7.965 -15.559 3.777 1.00 97.50 147 GLN A O 1
ATOM 1155 N N . GLN A 1 148 ? -9.517 -14.013 4.256 1.00 96.88 148 GLN A N 1
ATOM 1156 C CA . GLN A 1 148 ? -9.486 -13.392 2.932 1.00 96.88 148 GLN A CA 1
ATOM 1157 C C . GLN A 1 148 ? -8.115 -12.775 2.613 1.00 96.88 148 GLN A C 1
ATOM 1159 O O . GLN A 1 148 ? -7.601 -12.943 1.505 1.00 96.88 148 GLN A O 1
ATOM 1164 N N . ALA A 1 149 ? -7.504 -12.087 3.578 1.00 95.50 149 ALA A N 1
ATOM 1165 C CA . ALA A 1 149 ? -6.173 -11.511 3.433 1.00 95.50 149 ALA A CA 1
ATOM 1166 C C . ALA A 1 149 ? -5.117 -12.597 3.176 1.00 95.50 149 ALA A C 1
ATOM 1168 O O . ALA A 1 149 ? -4.263 -12.441 2.303 1.00 95.50 149 ALA A O 1
ATOM 1169 N N . TYR A 1 150 ? -5.212 -13.726 3.880 1.00 95.44 150 TYR A N 1
ATOM 1170 C CA . TYR A 1 150 ? -4.347 -14.881 3.664 1.00 95.44 150 TYR A CA 1
ATOM 1171 C C . TYR A 1 150 ? -4.517 -15.473 2.260 1.00 95.44 150 TYR A C 1
ATOM 1173 O O . TYR A 1 150 ? -3.530 -15.693 1.561 1.00 95.44 150 TYR A O 1
ATOM 1181 N N . GLU A 1 151 ? -5.752 -15.672 1.794 1.00 96.25 151 GLU A N 1
ATOM 1182 C CA . GLU A 1 151 ? -6.003 -16.166 0.436 1.00 96.25 151 GLU A CA 1
ATOM 1183 C C . GLU A 1 151 ? -5.435 -15.231 -0.640 1.00 96.25 151 GLU A C 1
ATOM 1185 O O . GLU A 1 151 ? -4.841 -15.697 -1.617 1.00 96.25 151 GLU A O 1
ATOM 1190 N N . LEU A 1 152 ? -5.575 -13.914 -0.460 1.00 93.94 152 LEU A N 1
ATOM 1191 C CA . LEU A 1 152 ? -4.971 -12.919 -1.347 1.00 93.94 152 LEU A CA 1
ATOM 1192 C C . LEU A 1 152 ? -3.442 -13.018 -1.349 1.00 93.94 152 LEU A C 1
ATOM 1194 O O . LEU A 1 152 ? -2.834 -12.989 -2.420 1.00 93.94 152 LEU A O 1
ATOM 1198 N N . LEU A 1 153 ? -2.820 -13.202 -0.181 1.00 92.25 153 LEU A N 1
ATOM 1199 C CA . LEU A 1 153 ? -1.372 -13.377 -0.066 1.00 92.25 153 LEU A CA 1
ATOM 1200 C C . LEU A 1 153 ? -0.894 -14.633 -0.810 1.00 92.25 153 LEU A C 1
ATOM 1202 O O . LEU A 1 153 ? 0.062 -14.576 -1.586 1.00 92.25 153 LEU A O 1
ATOM 1206 N N . VAL A 1 154 ? -1.593 -15.757 -0.632 1.00 94.12 154 VAL A N 1
ATOM 1207 C CA . VAL A 1 154 ? -1.283 -17.020 -1.317 1.00 94.12 154 VAL A CA 1
ATOM 1208 C C . VAL A 1 154 ? -1.396 -16.859 -2.834 1.00 94.12 154 VAL A C 1
ATOM 1210 O O . VAL A 1 154 ? -0.510 -17.313 -3.565 1.00 94.12 154 VAL A O 1
ATOM 1213 N N . ARG A 1 155 ? -2.443 -16.188 -3.333 1.00 92.38 155 ARG A N 1
ATOM 1214 C CA . ARG A 1 155 ? -2.618 -15.922 -4.773 1.00 92.38 155 ARG A CA 1
ATOM 1215 C C . ARG A 1 155 ? -1.510 -15.028 -5.327 1.00 92.38 155 ARG A C 1
ATOM 1217 O O . ARG A 1 155 ? -0.961 -15.339 -6.385 1.00 92.38 155 ARG A O 1
ATOM 1224 N N . ALA A 1 156 ? -1.139 -13.972 -4.604 1.00 91.31 156 ALA A N 1
ATOM 1225 C CA . ALA A 1 156 ? -0.046 -13.084 -4.992 1.00 91.31 156 ALA A CA 1
ATOM 1226 C C . ALA A 1 156 ? 1.294 -13.830 -5.090 1.00 91.31 156 ALA A C 1
ATOM 1228 O O . ALA A 1 156 ? 2.046 -13.628 -6.047 1.00 91.31 156 ALA A O 1
ATOM 1229 N N . MET A 1 157 ? 1.556 -14.748 -4.152 1.00 90.31 157 MET A N 1
ATOM 1230 C CA . MET A 1 157 ? 2.754 -15.588 -4.153 1.00 90.31 157 MET A CA 1
ATOM 1231 C C . MET A 1 157 ? 2.787 -16.547 -5.352 1.00 90.31 157 MET A C 1
ATOM 1233 O O . MET A 1 157 ? 3.806 -16.638 -6.036 1.00 90.31 157 MET A O 1
ATOM 1237 N N . HIS A 1 158 ? 1.667 -17.208 -5.668 1.00 91.75 158 HIS A N 1
ATOM 1238 C CA . HIS A 1 158 ? 1.564 -18.082 -6.846 1.00 91.75 158 HIS A CA 1
ATOM 1239 C C . HIS A 1 158 ? 1.801 -17.323 -8.156 1.00 91.75 158 HIS A C 1
ATOM 1241 O O . HIS A 1 158 ? 2.461 -17.825 -9.063 1.00 91.75 158 HIS A O 1
ATOM 1247 N N . GLN A 1 159 ? 1.302 -16.091 -8.241 1.00 88.44 159 GLN A N 1
ATOM 1248 C CA . GLN A 1 159 ? 1.484 -15.215 -9.399 1.00 88.44 159 GLN A CA 1
ATOM 1249 C C . GLN A 1 159 ? 2.851 -14.513 -9.428 1.00 88.44 159 GLN A C 1
ATOM 1251 O O . GLN A 1 159 ? 3.133 -13.782 -10.380 1.00 88.44 159 GLN A O 1
ATOM 1256 N N . ARG A 1 160 ? 3.699 -14.734 -8.411 1.00 87.88 160 ARG A N 1
ATOM 1257 C CA . ARG A 1 160 ? 5.008 -14.085 -8.227 1.00 87.88 160 ARG A CA 1
ATOM 1258 C C . ARG A 1 160 ? 4.926 -12.563 -8.367 1.00 87.88 160 ARG A C 1
ATOM 1260 O O . ARG A 1 160 ? 5.772 -11.938 -9.009 1.00 87.88 160 ARG A O 1
ATOM 1267 N N . LEU A 1 161 ? 3.876 -11.969 -7.799 1.00 85.88 161 LEU A N 1
ATOM 1268 C CA . LEU A 1 161 ? 3.715 -10.520 -7.791 1.00 85.88 161 LEU A CA 1
ATOM 1269 C C . LEU A 1 161 ? 4.783 -9.895 -6.893 1.00 85.88 161 LEU A C 1
ATOM 1271 O O . LEU A 1 161 ? 5.038 -10.365 -5.786 1.00 85.88 161 LEU A O 1
ATOM 1275 N N . ALA A 1 162 ? 5.397 -8.814 -7.367 1.00 79.69 162 ALA A N 1
ATOM 1276 C CA . ALA A 1 162 ? 6.280 -8.009 -6.538 1.00 79.69 162 ALA A CA 1
ATOM 1277 C C . ALA A 1 162 ? 5.424 -7.185 -5.565 1.00 79.69 162 ALA A C 1
ATOM 1279 O O . ALA A 1 162 ? 4.786 -6.213 -5.975 1.00 79.69 162 ALA A O 1
ATOM 1280 N N . CYS A 1 163 ? 5.394 -7.589 -4.296 1.00 74.50 163 CYS A N 1
ATOM 1281 C CA . CYS A 1 163 ? 4.802 -6.803 -3.217 1.00 74.50 163 CYS A CA 1
ATOM 1282 C C . CYS A 1 163 ? 5.871 -5.871 -2.638 1.00 74.50 163 CYS A C 1
ATOM 1284 O O . CYS A 1 163 ? 6.978 -6.311 -2.335 1.00 74.50 163 CYS A O 1
ATOM 1286 N N . ASP A 1 164 ? 5.551 -4.587 -2.502 1.00 82.38 164 ASP A N 1
ATOM 1287 C CA . ASP A 1 164 ? 6.447 -3.626 -1.858 1.00 82.38 164 ASP A CA 1
ATOM 1288 C C . ASP A 1 164 ? 6.470 -3.860 -0.343 1.00 82.38 164 ASP A C 1
ATOM 1290 O O . ASP A 1 164 ? 5.415 -3.967 0.277 1.00 82.38 164 ASP A O 1
ATOM 1294 N N . GLU A 1 165 ? 7.660 -3.893 0.255 1.00 81.06 165 GLU A N 1
ATOM 1295 C CA . GLU A 1 165 ? 7.854 -4.100 1.694 1.00 81.06 165 GLU A CA 1
ATOM 1296 C C . GLU A 1 165 ? 7.213 -3.009 2.559 1.00 81.06 165 GLU A C 1
ATOM 1298 O O . GLU A 1 165 ? 6.991 -3.206 3.751 1.00 81.06 165 GLU A O 1
ATOM 1303 N N . VAL A 1 166 ? 6.871 -1.868 1.957 1.00 81.06 166 VAL A N 1
ATOM 1304 C CA . VAL A 1 166 ? 6.161 -0.766 2.616 1.00 81.06 166 V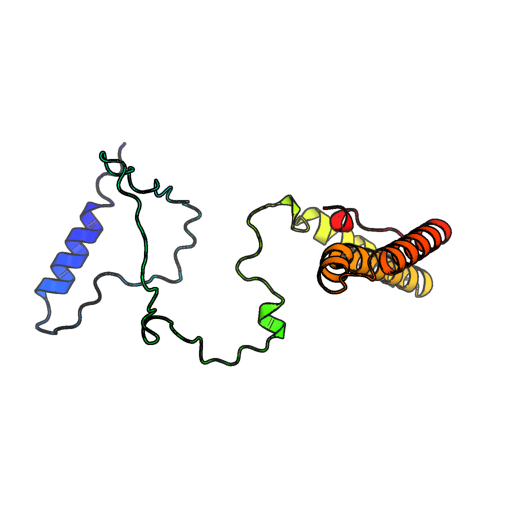AL A CA 1
ATOM 1305 C C . VAL A 1 166 ? 4.843 -1.217 3.249 1.00 81.06 166 VAL A C 1
ATOM 1307 O O . VAL A 1 166 ? 4.443 -0.630 4.244 1.00 81.06 166 VAL A O 1
ATOM 1310 N N . CYS A 1 167 ? 4.178 -2.260 2.736 1.00 80.00 167 CYS A N 1
ATOM 1311 C CA . CYS A 1 167 ? 2.957 -2.768 3.374 1.00 80.00 167 CYS A CA 1
ATOM 1312 C C . CYS A 1 167 ? 3.187 -3.534 4.684 1.00 80.00 167 CYS A C 1
ATOM 1314 O O . CYS A 1 167 ? 2.210 -3.865 5.348 1.00 80.00 167 CYS A O 1
ATOM 1316 N N . TYR A 1 168 ? 4.436 -3.842 5.037 1.00 77.19 168 TYR A N 1
ATOM 1317 C CA . TYR A 1 168 ? 4.795 -4.529 6.282 1.00 77.19 168 TYR A CA 1
ATOM 1318 C C . TYR A 1 168 ? 5.368 -3.583 7.347 1.00 77.19 168 TYR A C 1
ATOM 1320 O O . TYR A 1 168 ? 5.812 -4.053 8.394 1.00 77.19 168 TYR A O 1
ATOM 1328 N N . ARG A 1 169 ? 5.397 -2.275 7.065 1.00 78.88 169 ARG A N 1
ATOM 1329 C CA . ARG A 1 169 ? 5.791 -1.221 8.010 1.00 78.88 169 ARG A CA 1
ATOM 1330 C C . ARG A 1 169 ? 4.566 -0.660 8.712 1.00 78.88 169 ARG A C 1
ATOM 1332 O O . ARG A 1 169 ? 4.703 -0.354 9.914 1.00 78.88 169 ARG A O 1
#

Organism: Anoplophora glabripennis (NCBI:txid217634)

InterPro domains:
  IPR051696 DENN Domain-Containing GEFs [PTHR12296] (2-169)

pLDDT: mean 73.86, std 17.79, range [41.53, 97.56]

Secondary structure (DSSP, 8-state):
----SHHHHHHHHHHHHHHT---S---SS---TT---------PPPPPPSS------S-----TTTS----S---HHHHTS-TT--S-GGGS--HHHHHHHHHHHHHHTTSHHHHHHHHHHHHHHHHHHHHHHHHHHSTT-HHHHHHHHHHHHHHHHHTT----GGGG-

Sequence (169 aa):
VADGDQGLAFFDECIEKIGNDEAPTHRLIELDSVHKSDRTVFVLPPEPSPQGETYEYTHFSLNPALLASSSKRRNHLSSLYPTVMPGSPMARRTKHEIKSAQKLARKCLRSPELWARCLSGTCHTLYFMILPSMLSLNVGKEKAILQQAYELLVRAMHQRLACDEVCYR